Protein AF-A0A821K950-F1 (afdb_monomer_lite)

Radius of gyration: 13.67 Å; chains: 1; bounding box: 23×42×29 Å

Foldseek 3Di:
DDPPPPPLFPWAEKDWDQQPPPPDIWMWTQGQSQQWIWTWPADPVRHTDGTDIDHNDPNPRDHYDDDDPPPPPPHD

Secondary structure (DSSP, 8-state):
------TT--EEEEEEE-SSSSSSPEEEEEETTTTEEEEE-EETTTEEPPPEEEE--TT----------T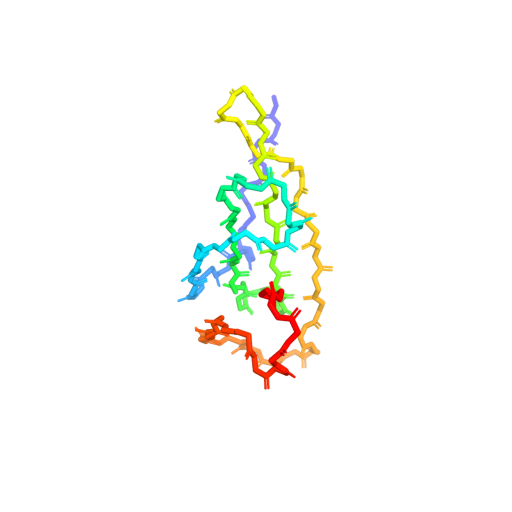TSSS--

Structure (mmCIF, N/CA/C/O backbone):
data_AF-A0A821K950-F1
#
_entry.id   AF-A0A821K950-F1
#
loop_
_atom_site.group_PDB
_atom_site.id
_atom_site.type_symbol
_atom_site.label_atom_id
_atom_site.label_alt_id
_atom_site.label_comp_id
_atom_site.label_asym_id
_atom_site.label_entity_id
_atom_site.label_seq_id
_atom_site.pdbx_PDB_ins_code
_atom_site.Cartn_x
_atom_site.Cartn_y
_atom_site.Cartn_z
_atom_site.occupancy
_atom_site.B_iso_or_equiv
_atom_site.auth_seq_id
_atom_site.auth_comp_id
_atom_site.auth_asym_id
_atom_site.auth_atom_id
_atom_site.pdbx_PDB_model_num
ATOM 1 N N . MET A 1 1 ? 7.225 30.734 -2.441 1.00 42.69 1 MET A N 1
ATOM 2 C CA . MET A 1 1 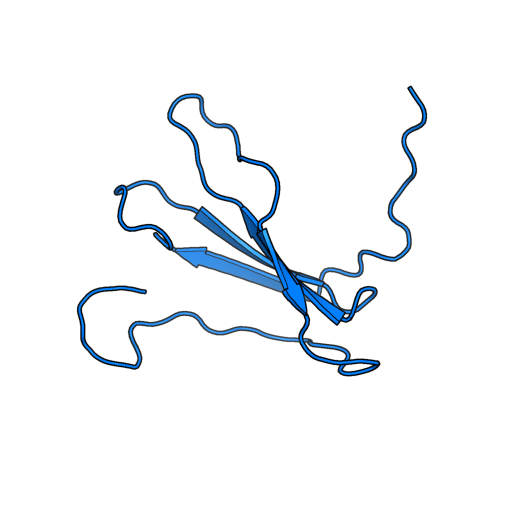? 7.215 29.276 -2.202 1.00 42.69 1 MET A CA 1
ATOM 3 C C . MET A 1 1 ? 7.267 28.601 -3.561 1.00 42.69 1 MET A C 1
ATOM 5 O O . MET A 1 1 ? 6.377 28.843 -4.366 1.00 42.69 1 MET A O 1
ATOM 9 N N . LYS A 1 2 ? 8.343 27.877 -3.886 1.00 41.62 2 LYS A N 1
ATOM 10 C CA . LYS A 1 2 ? 8.393 27.110 -5.137 1.00 41.62 2 LYS A CA 1
ATOM 11 C C . LYS A 1 2 ? 7.473 25.905 -4.955 1.00 41.62 2 LYS A C 1
ATOM 13 O O . LYS A 1 2 ? 7.837 24.966 -4.262 1.00 41.62 2 LYS A O 1
ATOM 18 N N . SER A 1 3 ? 6.286 25.967 -5.551 1.00 45.59 3 SER A N 1
ATOM 19 C CA . SER A 1 3 ? 5.514 24.772 -5.877 1.00 45.59 3 SER A CA 1
ATOM 20 C C . SER A 1 3 ? 6.281 24.058 -6.988 1.00 45.59 3 SER A C 1
ATOM 22 O O . SER A 1 3 ? 6.144 24.371 -8.170 1.00 45.59 3 SER A O 1
ATOM 24 N N . SER A 1 4 ? 7.219 23.196 -6.605 1.00 44.31 4 SER A N 1
ATOM 25 C CA . SER A 1 4 ? 7.738 22.181 -7.509 1.00 44.31 4 SER A CA 1
ATOM 26 C C . SER A 1 4 ? 6.607 21.190 -7.711 1.00 44.31 4 SER A C 1
ATOM 28 O O . SER A 1 4 ? 6.364 20.328 -6.873 1.00 44.31 4 SER A O 1
ATOM 30 N N . ILE A 1 5 ? 5.883 21.374 -8.809 1.00 48.78 5 ILE A N 1
ATOM 31 C CA . ILE A 1 5 ? 4.962 20.381 -9.340 1.00 48.78 5 ILE A CA 1
ATOM 32 C C . ILE A 1 5 ? 5.787 19.100 -9.473 1.00 48.78 5 ILE A C 1
ATOM 34 O O . ILE A 1 5 ? 6.738 19.059 -10.254 1.00 48.78 5 ILE A O 1
ATOM 38 N N . VAL A 1 6 ? 5.490 18.099 -8.648 1.00 51.94 6 VAL A N 1
ATOM 39 C CA . VAL A 1 6 ? 6.039 16.743 -8.745 1.00 51.94 6 VAL A CA 1
ATOM 40 C C . VAL A 1 6 ? 5.508 16.129 -10.040 1.00 51.94 6 VAL A C 1
ATOM 42 O O . VAL A 1 6 ? 4.572 15.342 -10.045 1.00 51.94 6 VAL A O 1
ATOM 45 N N . SER A 1 7 ? 6.084 16.532 -11.172 1.00 55.38 7 SER A N 1
ATOM 46 C CA . SER A 1 7 ? 5.753 16.033 -12.511 1.00 55.38 7 SER A CA 1
ATOM 47 C C . SER A 1 7 ? 6.119 14.555 -12.707 1.00 55.38 7 SER A C 1
ATOM 49 O O . SER A 1 7 ? 5.762 13.965 -13.724 1.00 55.38 7 SER A O 1
ATOM 51 N N . SER A 1 8 ? 6.793 13.943 -11.727 1.00 76.62 8 SER A N 1
ATOM 52 C CA . SER A 1 8 ? 7.058 12.507 -11.639 1.00 76.62 8 SER A CA 1
ATOM 53 C C . SER A 1 8 ? 6.011 11.733 -10.833 1.00 76.62 8 SER A C 1
ATOM 55 O O . SER A 1 8 ? 6.012 10.511 -10.886 1.00 76.62 8 SER A O 1
ATOM 57 N N . SER A 1 9 ? 5.106 12.380 -10.092 1.00 82.19 9 SER A N 1
ATOM 58 C CA . SER A 1 9 ? 4.064 11.658 -9.358 1.00 82.19 9 SER A CA 1
ATOM 59 C C . SER A 1 9 ? 2.936 11.317 -10.328 1.00 82.19 9 SER A C 1
ATOM 61 O O . SER A 1 9 ? 2.081 12.145 -10.625 1.00 82.19 9 SER A O 1
ATOM 63 N N . GLN A 1 10 ? 2.980 10.124 -10.919 1.00 93.88 10 GLN A N 1
ATOM 64 C CA . GLN A 1 10 ? 1.885 9.587 -11.732 1.00 93.88 10 GLN A CA 1
ATOM 65 C C . GLN A 1 10 ? 1.057 8.631 -10.859 1.00 93.88 10 GLN A C 1
ATOM 67 O O . GLN A 1 10 ? 1.311 7.425 -10.899 1.00 93.88 10 GLN A O 1
ATOM 72 N N . PRO A 1 11 ? 0.122 9.119 -10.021 1.00 94.69 11 PRO A N 1
ATOM 73 C CA . PRO A 1 11 ? -0.704 8.241 -9.206 1.00 94.69 11 PRO A CA 1
ATOM 74 C C . PRO A 1 11 ? -1.608 7.378 -10.096 1.00 94.69 11 PRO A C 1
ATOM 76 O O . PRO A 1 11 ? -2.191 7.870 -11.065 1.00 94.69 11 PRO A O 1
ATOM 79 N N . ARG A 1 12 ? -1.711 6.083 -9.782 1.00 96.94 12 ARG A N 1
ATOM 80 C CA . ARG A 1 12 ? -2.495 5.106 -10.564 1.00 96.94 12 ARG A CA 1
ATOM 81 C C . ARG A 1 12 ? -3.644 4.477 -9.791 1.00 96.94 12 ARG A C 1
ATOM 83 O O . ARG A 1 12 ? -4.667 4.170 -10.393 1.00 96.94 12 ARG A O 1
ATOM 90 N N . SER A 1 13 ? -3.483 4.297 -8.484 1.00 98.00 13 SER A N 1
ATOM 91 C CA . SER A 1 13 ? -4.466 3.630 -7.631 1.00 98.00 13 SER A CA 1
ATOM 92 C C . SER A 1 13 ? -4.444 4.219 -6.230 1.00 98.00 13 SER A C 1
ATOM 94 O O . SER A 1 13 ? -3.396 4.668 -5.765 1.00 98.00 13 SER A O 1
ATOM 96 N N . ILE A 1 14 ? -5.595 4.182 -5.565 1.00 97.44 14 ILE A N 1
ATOM 97 C CA . ILE A 1 14 ? -5.797 4.631 -4.187 1.00 97.44 14 ILE A CA 1
ATOM 98 C C . ILE A 1 14 ? -6.645 3.598 -3.438 1.00 97.44 14 ILE A C 1
ATOM 100 O O . ILE A 1 14 ? -7.528 2.987 -4.041 1.00 97.44 14 ILE A O 1
ATOM 104 N N . ALA A 1 15 ? -6.398 3.420 -2.143 1.00 97.88 15 ALA A N 1
ATOM 105 C CA . ALA A 1 15 ? -7.357 2.815 -1.222 1.00 97.88 15 ALA A CA 1
ATOM 106 C C . ALA A 1 15 ? -7.339 3.539 0.123 1.00 97.88 15 ALA A C 1
ATOM 108 O O . ALA A 1 15 ? -6.451 4.348 0.403 1.00 97.88 15 ALA A O 1
ATOM 109 N N . VAL A 1 16 ? -8.350 3.236 0.929 1.00 96.44 16 VAL A N 1
ATOM 110 C CA . VAL A 1 16 ? -8.554 3.794 2.260 1.00 96.44 16 VAL A CA 1
ATOM 111 C C . VAL A 1 16 ? -8.676 2.625 3.232 1.00 96.44 16 VAL A C 1
ATOM 113 O O . VAL A 1 16 ? -9.367 1.652 2.929 1.00 96.44 16 VAL A O 1
ATOM 116 N N . GLY A 1 17 ? -7.999 2.715 4.369 1.00 94.94 17 GLY A N 1
ATOM 117 C CA . GLY A 1 17 ? -7.952 1.680 5.400 1.00 94.94 17 GLY A CA 1
ATOM 118 C C . GLY A 1 17 ? -7.375 2.251 6.689 1.00 94.94 17 GLY A C 1
ATOM 119 O O . GLY A 1 17 ? -6.746 3.298 6.641 1.00 94.94 17 GLY A O 1
ATOM 120 N N . ASP A 1 18 ? -7.598 1.604 7.826 1.00 94.75 18 ASP A N 1
ATOM 121 C CA . ASP A 1 18 ? -6.864 1.923 9.057 1.00 94.75 18 ASP A CA 1
ATOM 122 C C . ASP A 1 18 ? -5.538 1.143 9.018 1.00 94.75 18 ASP A C 1
ATOM 124 O O . ASP A 1 18 ? -5.517 -0.060 9.286 1.00 94.75 18 ASP A O 1
ATOM 128 N N . PHE A 1 19 ? -4.453 1.791 8.573 1.00 93.75 19 PHE A N 1
ATOM 129 C CA . PHE A 1 19 ? -3.160 1.124 8.342 1.00 93.75 19 PHE A CA 1
ATOM 130 C C . PHE A 1 19 ? -2.258 1.141 9.583 1.00 93.75 19 PHE A C 1
ATOM 132 O O . PHE A 1 19 ? -1.192 0.520 9.580 1.00 93.75 19 PHE A O 1
ATOM 139 N N . ASN A 1 20 ? -2.640 1.873 10.633 1.00 92.44 20 ASN A N 1
ATOM 140 C CA . ASN A 1 20 ? -1.859 2.005 11.864 1.00 92.44 20 ASN A CA 1
ATOM 141 C C . ASN A 1 20 ? -2.631 1.581 13.136 1.00 92.44 20 ASN A C 1
ATOM 143 O O . ASN A 1 20 ? -2.060 1.624 14.231 1.00 92.44 20 ASN A O 1
ATOM 147 N N . ASN A 1 21 ? -3.873 1.115 12.978 1.00 93.31 21 ASN A N 1
ATOM 148 C CA . ASN A 1 21 ? -4.786 0.659 14.021 1.00 93.31 21 ASN A CA 1
ATOM 149 C C . ASN A 1 21 ? -5.081 1.737 15.078 1.00 93.31 21 ASN A C 1
ATOM 151 O O . ASN A 1 21 ? -5.086 1.457 16.286 1.00 93.31 21 ASN A O 1
ATOM 155 N N . ASP A 1 22 ? -5.295 2.975 14.630 1.00 92.81 22 ASP A N 1
ATOM 156 C CA . ASP A 1 22 ? -5.669 4.108 15.483 1.00 92.81 22 ASP A CA 1
ATOM 157 C C . ASP A 1 22 ? -7.153 4.499 15.383 1.00 92.81 22 ASP A C 1
ATOM 159 O O . ASP A 1 22 ? -7.583 5.454 16.036 1.00 92.81 22 ASP A O 1
ATOM 163 N N . THR A 1 23 ? -7.958 3.713 14.657 1.00 91.56 23 THR A N 1
ATOM 164 C CA . THR A 1 23 ? -9.392 3.912 14.378 1.00 91.56 23 THR A CA 1
ATOM 165 C C . THR A 1 23 ? -9.723 5.078 13.447 1.00 91.56 23 THR A C 1
ATOM 167 O O . THR A 1 23 ? -10.906 5.352 13.211 1.00 91.56 23 THR A O 1
ATOM 170 N N . GLN A 1 24 ? -8.715 5.741 12.881 1.00 92.38 24 GLN A N 1
ATOM 171 C CA . GLN A 1 24 ? -8.880 6.764 11.858 1.00 92.38 24 GLN A CA 1
ATOM 172 C C . GLN A 1 24 ? -8.547 6.192 10.474 1.00 92.38 24 GLN A C 1
ATOM 174 O O . GLN A 1 24 ? -7.732 5.290 10.305 1.00 92.38 24 GLN A O 1
ATOM 179 N N . MET A 1 25 ? -9.256 6.677 9.453 1.00 93.88 25 MET A N 1
ATOM 180 C CA . MET A 1 25 ? -9.073 6.185 8.089 1.00 93.88 25 MET A CA 1
ATOM 181 C C . MET A 1 25 ? -7.875 6.872 7.433 1.00 93.88 25 MET A C 1
ATOM 183 O O . MET A 1 25 ? -7.878 8.086 7.220 1.00 93.88 25 MET A O 1
ATOM 187 N N . ASP A 1 26 ? -6.905 6.071 7.022 1.00 95.50 26 ASP A N 1
ATOM 188 C CA . ASP A 1 26 ? -5.704 6.490 6.316 1.00 95.50 26 ASP A CA 1
ATOM 189 C C . ASP A 1 26 ? -5.840 6.287 4.801 1.00 95.50 26 ASP A C 1
ATOM 191 O O . ASP A 1 26 ? -6.787 5.672 4.301 1.00 95.50 26 ASP A O 1
ATOM 195 N N . ILE A 1 27 ? -4.868 6.794 4.041 1.00 96.12 27 ILE A N 1
ATOM 196 C CA . ILE A 1 27 ? -4.843 6.688 2.579 1.00 96.12 27 ILE A CA 1
ATOM 197 C C . ILE A 1 27 ? -3.559 6.002 2.121 1.00 96.12 27 ILE A C 1
ATOM 199 O O . ILE A 1 27 ? -2.464 6.373 2.535 1.00 96.12 27 ILE A O 1
ATOM 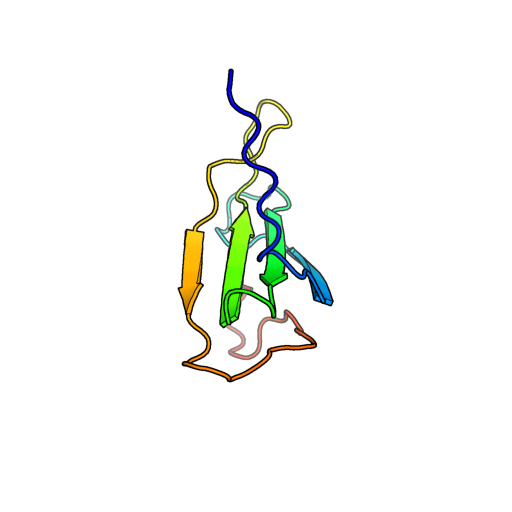203 N N . VAL A 1 28 ? -3.678 5.070 1.177 1.00 97.12 28 VAL A N 1
ATOM 204 C CA . VAL A 1 28 ? -2.540 4.516 0.434 1.00 97.12 28 VAL A CA 1
ATOM 205 C C . VAL A 1 28 ? -2.658 4.848 -1.050 1.00 97.12 28 VAL A C 1
ATOM 207 O O . VAL A 1 28 ? -3.734 4.732 -1.637 1.00 97.12 28 VAL A O 1
ATOM 210 N N . VAL A 1 29 ? -1.553 5.257 -1.674 1.00 96.94 29 VAL A N 1
ATOM 211 C CA . VAL A 1 29 ? -1.486 5.659 -3.085 1.00 96.94 29 VAL A CA 1
ATOM 212 C C . VAL A 1 29 ? -0.356 4.922 -3.792 1.00 96.94 29 VAL A C 1
ATOM 214 O O . VAL A 1 29 ? 0.785 4.940 -3.341 1.00 96.94 29 VAL A O 1
ATOM 217 N N . VAL A 1 30 ? -0.649 4.327 -4.945 1.00 97.69 30 VAL A N 1
ATOM 218 C CA . VAL A 1 30 ? 0.365 3.830 -5.886 1.00 97.69 30 VAL A CA 1
ATOM 219 C C . VAL A 1 30 ? 0.783 4.956 -6.822 1.00 97.69 30 VAL A C 1
ATOM 221 O O . VAL A 1 30 ? -0.069 5.550 -7.486 1.00 97.69 30 VAL A O 1
ATOM 224 N N . ILE A 1 31 ? 2.088 5.202 -6.928 1.00 95.62 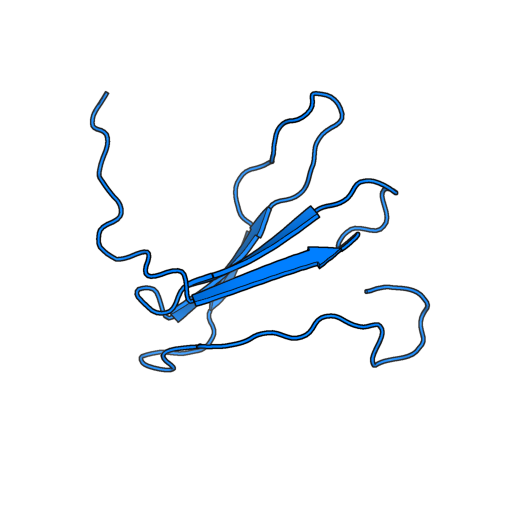31 ILE A N 1
ATOM 225 C CA . ILE A 1 31 ? 2.684 6.281 -7.717 1.00 95.62 31 ILE A CA 1
ATOM 226 C C . ILE A 1 31 ? 3.649 5.677 -8.745 1.00 95.62 31 ILE A C 1
ATOM 228 O O . ILE A 1 31 ? 4.808 5.385 -8.449 1.00 95.62 31 ILE A O 1
ATOM 232 N N . SER A 1 32 ? 3.181 5.497 -9.984 1.00 95.75 32 SER A N 1
ATOM 233 C CA . SER A 1 32 ? 3.952 4.796 -11.019 1.00 95.75 32 SER A CA 1
ATOM 234 C C . SER A 1 32 ? 5.149 5.586 -11.527 1.00 95.75 32 SER A C 1
ATOM 236 O O . SER A 1 32 ? 6.133 5.002 -11.946 1.00 95.75 32 SER A O 1
ATOM 238 N N . GLY A 1 33 ? 5.078 6.916 -11.523 1.00 94.00 33 GLY A N 1
ATOM 239 C CA . GLY A 1 33 ? 6.168 7.741 -12.052 1.00 94.00 33 GLY A CA 1
ATOM 240 C C . GLY A 1 33 ? 7.369 7.870 -11.104 1.00 94.00 33 GLY A C 1
ATOM 241 O O . GLY A 1 33 ? 8.415 8.365 -11.519 1.00 94.00 33 GLY A O 1
ATOM 242 N N . THR A 1 34 ? 7.235 7.403 -9.860 1.00 93.75 34 THR A N 1
ATOM 243 C CA . THR A 1 34 ? 8.330 7.276 -8.885 1.00 93.75 34 THR A CA 1
ATOM 244 C C . THR A 1 34 ? 8.573 5.831 -8.452 1.00 93.75 34 THR A C 1
ATOM 246 O O . THR A 1 34 ? 9.422 5.608 -7.598 1.00 93.75 34 THR A O 1
ATOM 249 N N . ASP A 1 35 ? 7.853 4.861 -9.025 1.00 95.69 35 ASP A N 1
ATOM 250 C CA . ASP A 1 35 ? 7.878 3.448 -8.634 1.00 95.69 35 ASP A CA 1
ATOM 251 C C . ASP A 1 35 ? 7.660 3.217 -7.122 1.00 95.69 35 ASP A C 1
ATOM 253 O O . ASP A 1 35 ? 8.319 2.378 -6.496 1.00 95.69 35 ASP A O 1
ATOM 257 N N . THR A 1 36 ? 6.723 3.945 -6.507 1.00 95.88 36 THR A N 1
ATOM 258 C CA . THR A 1 36 ? 6.491 3.904 -5.051 1.00 95.88 36 THR A CA 1
ATOM 259 C C . THR A 1 36 ? 5.032 3.684 -4.661 1.00 95.88 36 THR A C 1
ATOM 261 O O . THR A 1 36 ? 4.105 3.931 -5.432 1.00 95.88 36 THR A O 1
ATOM 264 N N . ILE A 1 37 ? 4.839 3.243 -3.419 1.00 96.62 37 ILE A N 1
ATOM 265 C CA . ILE A 1 37 ? 3.586 3.324 -2.668 1.00 96.62 37 ILE A CA 1
ATOM 266 C C . ILE A 1 37 ? 3.777 4.372 -1.566 1.00 96.62 37 ILE A C 1
ATOM 268 O O . ILE A 1 37 ? 4.764 4.312 -0.835 1.00 96.62 37 ILE A O 1
ATOM 272 N N . GLY A 1 38 ? 2.863 5.334 -1.458 1.00 95.81 38 GLY A N 1
ATOM 273 C CA . GLY A 1 38 ? 2.812 6.310 -0.368 1.00 95.81 38 GLY A CA 1
ATOM 274 C C . GLY A 1 38 ? 1.670 5.995 0.595 1.00 95.81 38 GLY A C 1
ATOM 275 O O . GLY A 1 38 ? 0.551 5.771 0.138 1.00 95.81 38 GLY A O 1
ATOM 276 N N . ILE A 1 39 ? 1.938 5.992 1.902 1.00 95.88 39 ILE A N 1
ATOM 277 C CA . ILE A 1 39 ? 0.927 5.862 2.964 1.00 95.88 39 ILE A CA 1
ATOM 278 C C . ILE A 1 39 ? 0.818 7.193 3.709 1.00 95.88 39 ILE A C 1
ATOM 280 O O . ILE A 1 39 ? 1.807 7.692 4.246 1.00 95.88 39 ILE A O 1
ATOM 284 N N . PHE A 1 40 ? -0.383 7.756 3.741 1.00 95.38 40 PHE A N 1
ATOM 285 C CA . PHE A 1 40 ? -0.726 9.015 4.389 1.00 95.38 40 PHE A CA 1
ATOM 286 C C . PHE A 1 40 ? -1.585 8.711 5.611 1.00 95.38 40 PHE A C 1
ATOM 288 O O . PHE A 1 40 ? -2.755 8.354 5.476 1.00 95.38 40 PHE A O 1
ATOM 295 N N . LEU A 1 41 ? -0.990 8.857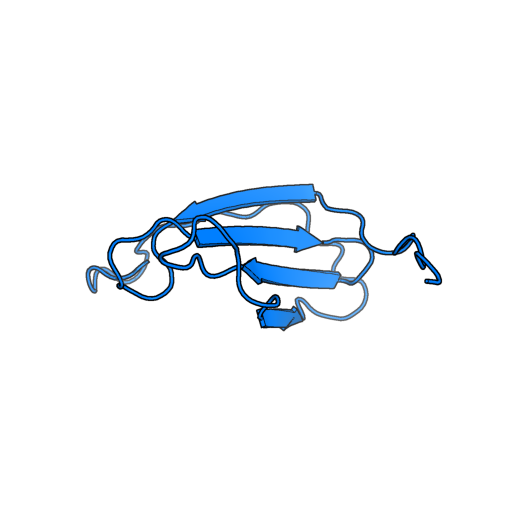 6.792 1.00 95.00 41 LEU A N 1
ATOM 296 C CA . LEU A 1 41 ? -1.680 8.624 8.056 1.00 95.00 41 LEU A CA 1
ATOM 297 C C . LEU A 1 41 ? -2.504 9.847 8.436 1.00 95.00 41 LEU A C 1
ATOM 299 O O . LEU A 1 41 ? -1.999 10.976 8.398 1.00 95.00 41 LEU A O 1
ATOM 303 N N . SER A 1 42 ? -3.752 9.613 8.799 1.00 93.75 42 SER A N 1
ATOM 304 C CA . SER A 1 42 ? -4.673 10.635 9.269 1.00 93.75 42 SER A CA 1
ATOM 305 C C . SER A 1 42 ? -4.250 11.199 10.635 1.00 93.75 42 SER A C 1
ATOM 307 O O . SER A 1 42 ? -3.359 10.695 11.326 1.00 93.75 42 SER A O 1
ATOM 309 N N . GLN A 1 43 ? -4.797 12.363 10.969 1.00 88.88 43 GLN A N 1
ATOM 310 C CA . GLN A 1 43 ? -4.563 13.069 12.222 1.00 88.88 43 GLN A CA 1
ATOM 311 C C . GLN A 1 43 ? -5.888 13.618 12.744 1.00 88.88 43 GLN A C 1
ATOM 313 O O . GLN A 1 43 ? -6.745 14.030 11.961 1.00 88.88 43 GLN A O 1
ATOM 318 N N . ASP A 1 44 ? -5.965 13.779 14.065 1.00 82.50 44 ASP A N 1
ATOM 319 C CA . ASP A 1 44 ? -7.139 14.270 14.804 1.00 82.50 44 ASP A CA 1
ATOM 320 C C . ASP A 1 44 ? -7.658 15.658 14.361 1.00 82.50 44 ASP A C 1
ATOM 322 O O . ASP A 1 44 ? -8.721 16.100 14.791 1.00 82.50 44 ASP A O 1
ATOM 326 N N . ASN A 1 45 ? -6.905 16.385 13.532 1.00 81.19 45 ASN A N 1
ATOM 327 C CA . ASN A 1 45 ? -7.233 17.714 13.013 1.00 81.19 45 ASN A CA 1
ATOM 328 C C . ASN A 1 45 ? -7.668 17.709 11.533 1.00 81.19 45 ASN A C 1
ATOM 330 O O . ASN A 1 45 ? -7.519 18.731 10.864 1.00 81.19 45 ASN A O 1
ATOM 334 N N . GLU A 1 46 ? -8.160 16.574 11.023 1.00 76.56 46 GLU A N 1
ATOM 335 C CA . GLU A 1 46 ? -8.601 16.386 9.627 1.00 76.56 46 GLU A CA 1
ATOM 336 C C . GLU A 1 46 ? -7.477 16.588 8.587 1.00 76.56 46 GLU A C 1
ATOM 338 O O . GLU A 1 46 ? -7.730 16.872 7.414 1.00 76.56 46 GLU A O 1
ATOM 343 N N . THR A 1 47 ? -6.214 16.442 9.002 1.00 88.06 47 THR A N 1
ATOM 344 C CA . THR A 1 47 ? -5.049 16.510 8.105 1.00 88.06 47 THR A CA 1
ATOM 345 C C . THR A 1 47 ? -4.332 15.167 7.996 1.00 88.06 47 THR A C 1
ATOM 347 O O . THR A 1 47 ? -4.570 14.253 8.779 1.00 88.06 47 THR A O 1
ATOM 350 N N . PHE A 1 48 ? -3.425 15.049 7.025 1.00 90.50 48 PHE A N 1
ATOM 351 C CA . PHE A 1 48 ? -2.575 13.873 6.852 1.00 90.50 48 PHE A CA 1
ATOM 352 C C . PHE A 1 48 ? -1.125 14.191 7.224 1.00 90.50 48 PHE A C 1
ATOM 354 O O . PHE A 1 48 ? -0.613 15.277 6.935 1.00 90.50 48 PHE A O 1
ATOM 361 N N . ARG A 1 49 ? -0.442 13.247 7.882 1.00 86.94 49 ARG A N 1
ATOM 362 C CA . ARG A 1 49 ? 1.015 13.293 8.091 1.00 86.94 49 ARG A CA 1
ATOM 363 C C . ARG A 1 49 ? 1.739 13.165 6.750 1.00 86.94 49 ARG A C 1
ATOM 365 O O . ARG A 1 49 ? 1.171 12.700 5.764 1.00 86.94 49 ARG A O 1
ATOM 372 N N . ASN A 1 50 ? 3.014 13.565 6.737 1.00 77.25 50 ASN A N 1
ATOM 373 C CA . ASN A 1 50 ? 3.890 13.293 5.599 1.00 77.25 50 ASN A CA 1
ATOM 374 C C . ASN A 1 50 ? 3.853 11.803 5.243 1.00 77.25 50 ASN A C 1
ATOM 376 O O . ASN A 1 50 ? 3.839 10.948 6.129 1.00 77.25 50 ASN A O 1
ATOM 380 N N . GLU A 1 51 ? 3.865 11.537 3.942 1.00 79.06 51 GLU A N 1
ATOM 381 C CA . GLU A 1 51 ? 3.830 10.198 3.370 1.00 79.06 51 GLU A CA 1
ATOM 382 C C . GLU A 1 51 ? 4.982 9.319 3.868 1.00 79.06 51 GLU A C 1
ATOM 384 O O . GLU A 1 51 ? 6.153 9.712 3.840 1.00 79.06 51 GLU A O 1
ATOM 389 N N . GLN A 1 52 ? 4.657 8.092 4.273 1.00 90.81 52 GLN A N 1
ATOM 390 C CA . GLN A 1 52 ? 5.642 7.023 4.334 1.00 90.81 52 GLN A CA 1
ATOM 391 C C . GLN A 1 52 ? 5.754 6.385 2.949 1.00 90.81 52 GLN A C 1
ATOM 393 O O . GLN A 1 52 ? 4.760 5.931 2.385 1.00 90.81 52 GLN A O 1
ATOM 398 N N . ILE A 1 53 ? 6.968 6.362 2.395 1.00 93.69 53 ILE A N 1
ATOM 399 C CA . ILE A 1 53 ? 7.225 5.918 1.022 1.00 93.69 53 ILE A CA 1
ATOM 400 C C . ILE A 1 53 ? 7.854 4.528 1.026 1.00 93.69 53 ILE A C 1
ATOM 402 O O . ILE A 1 53 ? 8.887 4.302 1.658 1.00 93.69 53 ILE A O 1
ATOM 406 N N . TYR A 1 54 ? 7.273 3.628 0.241 1.00 95.75 54 TYR A N 1
ATOM 407 C CA . TYR A 1 54 ? 7.777 2.283 0.008 1.00 95.75 54 TYR A CA 1
ATOM 408 C C . TYR A 1 54 ? 8.126 2.098 -1.473 1.00 95.75 54 TYR A C 1
ATOM 410 O O . TYR A 1 54 ? 7.256 2.273 -2.329 1.00 95.75 54 TYR A O 1
ATOM 418 N N . PRO A 1 55 ? 9.377 1.751 -1.818 1.00 96.38 55 PRO A N 1
ATOM 419 C CA . PRO A 1 55 ? 9.750 1.468 -3.196 1.00 96.38 55 PRO A CA 1
ATOM 420 C C . PRO A 1 55 ? 9.157 0.132 -3.651 1.00 96.38 55 PRO A C 1
ATOM 422 O O . PRO A 1 55 ? 9.208 -0.865 -2.935 1.00 96.38 55 PRO A O 1
ATOM 425 N N . THR A 1 56 ? 8.651 0.102 -4.879 1.00 96.25 56 THR A N 1
ATOM 426 C CA . THR A 1 56 ? 8.146 -1.120 -5.530 1.00 96.25 56 THR A CA 1
ATOM 427 C C . THR A 1 56 ? 9.177 -1.763 -6.468 1.00 96.25 56 THR A C 1
ATOM 429 O O . THR A 1 56 ? 8.936 -2.841 -7.004 1.00 96.25 56 THR A O 1
ATOM 432 N N . GLY A 1 57 ? 10.343 -1.126 -6.635 1.00 96.50 57 GLY A N 1
ATOM 433 C CA . GLY A 1 57 ? 11.451 -1.577 -7.483 1.00 96.50 57 GLY A CA 1
ATOM 434 C C . GLY A 1 57 ? 11.669 -0.672 -8.697 1.00 96.50 57 GLY A C 1
ATOM 435 O O . GLY A 1 57 ? 10.746 -0.033 -9.172 1.00 96.50 57 GLY A O 1
ATOM 436 N N . PHE A 1 58 ? 12.902 -0.591 -9.200 1.00 94.00 58 PHE A N 1
ATOM 437 C CA . PHE A 1 58 ? 13.218 0.280 -10.338 1.00 94.00 58 PHE A CA 1
ATOM 438 C C . PHE A 1 58 ? 12.466 -0.152 -11.604 1.00 94.00 58 PHE A C 1
ATOM 440 O O . PHE A 1 58 ? 12.580 -1.307 -12.020 1.00 94.00 58 PHE A O 1
ATOM 447 N N . ASN A 1 59 ? 11.762 0.791 -12.237 1.00 93.88 59 ASN A N 1
ATOM 448 C CA . ASN A 1 59 ? 10.985 0.596 -13.459 1.00 93.88 59 ASN A CA 1
ATOM 449 C C . ASN A 1 59 ? 9.862 -0.452 -13.316 1.00 93.88 59 ASN A C 1
ATOM 451 O O . ASN A 1 59 ? 9.474 -1.095 -14.293 1.00 93.88 59 ASN A O 1
ATOM 455 N N . SER A 1 60 ? 9.350 -0.648 -12.098 1.00 96.12 60 SER A N 1
ATOM 456 C CA . SER A 1 60 ? 8.250 -1.576 -11.813 1.00 96.12 60 SER A CA 1
ATOM 457 C C . SER A 1 60 ? 6.908 -1.072 -12.349 1.00 96.12 60 SER A C 1
ATOM 459 O O . SER A 1 60 ? 6.033 -1.892 -12.627 1.00 96.12 60 SER A O 1
ATOM 461 N N . CYS A 1 61 ? 6.748 0.248 -12.524 1.00 95.44 61 CYS A N 1
ATOM 462 C CA . CYS A 1 61 ? 5.542 0.887 -13.047 1.00 95.44 61 CYS A CA 1
ATOM 463 C C . CYS A 1 61 ? 4.255 0.352 -12.380 1.00 95.44 61 CYS A C 1
ATOM 465 O O . CYS A 1 61 ? 3.394 -0.187 -13.077 1.00 95.44 61 CYS A O 1
ATOM 467 N N . PRO A 1 62 ? 4.098 0.444 -11.047 1.00 96.62 62 PRO A N 1
ATOM 468 C CA . PRO A 1 62 ? 2.954 -0.138 -10.350 1.00 96.62 62 PRO A CA 1
ATOM 469 C C . PRO A 1 62 ? 1.636 0.518 -10.796 1.00 96.62 62 PRO A C 1
ATOM 471 O O . PRO A 1 62 ? 1.562 1.736 -10.955 1.00 96.62 62 PRO A O 1
ATOM 474 N N . TYR A 1 63 ? 0.580 -0.284 -10.987 1.00 96.81 63 TYR A N 1
ATOM 475 C CA . TYR A 1 63 ? -0.710 0.190 -11.520 1.00 96.81 63 TYR A CA 1
ATOM 476 C C . TYR A 1 63 ? -1.875 0.091 -10.538 1.00 96.81 63 TYR A C 1
ATOM 478 O O . TYR A 1 63 ? -2.703 0.994 -10.490 1.00 96.81 63 TYR A O 1
ATOM 486 N N . SER A 1 64 ? -1.964 -0.995 -9.777 1.00 96.94 64 SER A N 1
ATOM 487 C CA . SER A 1 64 ? -3.116 -1.305 -8.931 1.00 96.94 64 SER A CA 1
ATOM 488 C C . SER A 1 64 ? -2.667 -1.778 -7.560 1.00 96.94 64 SER A C 1
ATOM 490 O O . SER A 1 64 ? -1.595 -2.367 -7.430 1.00 96.94 64 SER A O 1
ATOM 492 N N . LEU A 1 65 ? -3.520 -1.576 -6.563 1.00 96.06 65 LEU A N 1
ATOM 493 C CA . LEU A 1 65 ? -3.351 -2.125 -5.223 1.00 96.06 65 LEU A CA 1
ATOM 494 C C . LEU A 1 65 ? -4.673 -2.724 -4.731 1.00 96.06 65 LEU A C 1
ATOM 496 O O . LEU A 1 65 ? -5.743 -2.319 -5.184 1.00 96.06 65 LEU A O 1
ATOM 500 N N . VAL A 1 66 ? -4.578 -3.671 -3.803 1.00 97.06 66 VAL A N 1
ATOM 501 C CA . VAL A 1 66 ? -5.697 -4.223 -3.031 1.00 97.06 66 VAL A CA 1
ATOM 502 C C . VAL A 1 66 ? -5.257 -4.223 -1.573 1.00 97.06 66 VAL A C 1
ATOM 504 O O . VAL A 1 66 ? -4.102 -4.539 -1.292 1.00 97.06 66 VAL A O 1
ATOM 507 N N . VAL A 1 67 ? -6.161 -3.842 -0.674 1.00 96.31 67 VAL A N 1
ATOM 508 C CA . VAL A 1 67 ? -5.931 -3.843 0.774 1.00 96.31 67 VAL A CA 1
ATOM 509 C C . VAL A 1 67 ? -6.938 -4.776 1.422 1.00 96.31 67 VAL A C 1
ATOM 511 O O . VAL A 1 67 ? -8.121 -4.716 1.092 1.00 96.31 67 VAL A O 1
ATOM 514 N N . ASP A 1 68 ? -6.443 -5.667 2.272 1.00 96.19 68 ASP A N 1
ATOM 515 C CA . ASP A 1 68 ? -7.234 -6.613 3.053 1.00 96.19 68 ASP A CA 1
ATOM 516 C C . ASP A 1 68 ? -6.337 -7.238 4.130 1.00 96.19 68 ASP A C 1
ATOM 518 O O . ASP A 1 68 ? -5.111 -7.276 3.973 1.00 96.19 68 ASP A O 1
ATOM 522 N N . ASP A 1 69 ? -6.941 -7.794 5.176 1.00 95.56 69 ASP A N 1
ATOM 523 C CA . ASP A 1 69 ? -6.224 -8.611 6.155 1.00 95.56 69 ASP A CA 1
ATOM 524 C C . ASP A 1 69 ? -5.960 -10.010 5.572 1.00 95.56 69 ASP A C 1
ATOM 526 O O . ASP A 1 69 ? -6.639 -11.000 5.856 1.00 95.56 69 ASP A O 1
ATOM 530 N N . PHE A 1 70 ? -4.938 -10.101 4.722 1.00 96.31 70 PHE A N 1
ATOM 531 C CA . PHE A 1 70 ? -4.566 -11.356 4.064 1.00 96.31 70 PHE A CA 1
ATOM 532 C C . PHE A 1 70 ? -3.971 -12.400 5.015 1.00 96.31 70 PHE A C 1
ATOM 534 O O . PHE A 1 70 ? -3.843 -13.570 4.640 1.00 96.31 70 PHE A O 1
ATOM 541 N N . ASN A 1 71 ? -3.543 -11.990 6.212 1.00 96.44 71 ASN A N 1
ATOM 542 C CA . ASN A 1 71 ? -2.869 -12.873 7.160 1.00 96.44 71 ASN A CA 1
ATOM 543 C C . ASN A 1 71 ? -3.771 -13.293 8.343 1.00 96.44 71 ASN A C 1
ATOM 545 O O . ASN A 1 71 ? -3.392 -14.196 9.092 1.00 96.44 71 ASN A O 1
ATOM 549 N N . HIS A 1 72 ? -4.977 -12.726 8.436 1.00 95.94 72 HIS A N 1
ATOM 550 C CA . HIS A 1 72 ? -6.003 -12.969 9.451 1.00 95.94 72 HIS A CA 1
ATOM 551 C C . HIS A 1 72 ? -5.577 -12.609 10.884 1.00 95.94 72 HIS A C 1
ATOM 553 O O . HIS A 1 72 ? -5.932 -13.316 11.836 1.00 95.94 72 HIS A O 1
ATOM 559 N N . ASN A 1 73 ? -4.799 -11.539 11.065 1.00 95.44 73 ASN A N 1
ATOM 560 C CA . ASN A 1 73 ? -4.408 -11.049 12.393 1.00 95.44 73 ASN A CA 1
ATOM 561 C C . ASN A 1 73 ? -5.299 -9.912 12.921 1.00 95.44 73 ASN A C 1
ATOM 563 O O . ASN A 1 73 ? -5.056 -9.430 14.029 1.00 95.44 73 ASN A O 1
ATOM 567 N N . ASN A 1 74 ? -6.357 -9.551 12.194 1.00 91.06 74 ASN A N 1
ATOM 568 C CA . ASN A 1 74 ? -7.233 -8.400 12.422 1.00 91.06 74 ASN A CA 1
ATOM 569 C C . ASN A 1 74 ? -6.538 -7.042 12.256 1.00 91.06 74 ASN A C 1
ATOM 571 O O . ASN A 1 74 ? -7.021 -6.043 12.788 1.00 91.06 74 ASN A O 1
ATOM 575 N N . TYR A 1 75 ? -5.427 -7.007 11.523 1.00 91.25 75 TYR A N 1
ATOM 576 C CA . TYR A 1 75 ? -4.786 -5.785 11.061 1.00 91.25 75 TYR A CA 1
ATOM 577 C C . TYR A 1 75 ? -4.792 -5.776 9.537 1.00 91.25 75 TYR A C 1
ATOM 579 O O . TYR A 1 75 ? -4.535 -6.797 8.898 1.00 91.25 75 TYR A O 1
ATOM 587 N N . LEU A 1 76 ? -5.093 -4.609 8.975 1.00 87.81 76 LEU A N 1
ATOM 588 C CA . LEU A 1 76 ? -4.946 -4.362 7.547 1.00 87.81 76 LEU A CA 1
ATOM 589 C C . LEU A 1 76 ? -3.459 -4.272 7.153 1.00 87.81 76 LEU A C 1
ATOM 591 O O . LEU A 1 76 ? -2.638 -3.844 7.999 1.00 87.81 76 LEU A O 1
#

pLDDT: mean 88.9, std 14.27, range [41.62, 98.0]

Sequence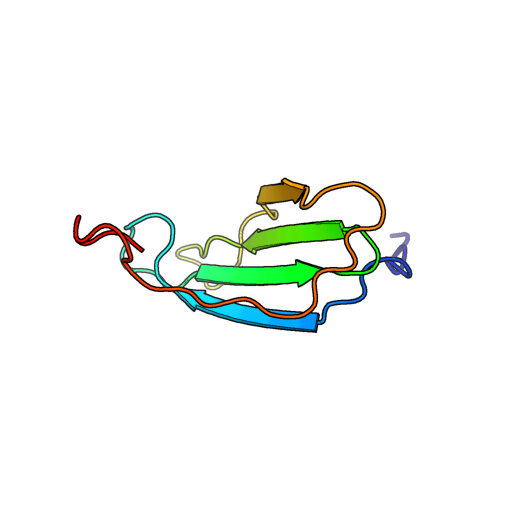 (76 aa):
MKSSIVSSSQPRSIAVGDFNNDTQMDIVVVISGTDTIGIFLSQDNETFRNEQIYPTGFNSCPYSLVVDDFNHNNYL